Protein AF-A0A938VQT2-F1 (afdb_monomer_lite)

pLDDT: mean 83.2, std 17.81, range [32.03, 98.44]

Radius of gyration: 18.55 Å; chains: 1; bounding box: 41×44×43 Å

Sequence (110 aa):
MAYVPDIIPAEERARYAKGNMGKRVGFGARPAVLVVDMTRAFTEDRFPLGNTAAGAPCVAAIRALLDAARPLRVPVLYARYDAFAADAEWGRWLDKGTGAEPDSLYQGPT

Secondary structure (DSSP, 8-state):
-----SS--HHHHHHHHHTT-S------SS--EEEES-SHHHH-TTSTT--HHHHHHHHHHHHHHHHHHTTTT--EEEE-----SSHHHHGGGTTT---S-GGG------

Structure (mmCIF, N/CA/C/O backbone):
data_AF-A0A938VQT2-F1
#
_entry.id   AF-A0A938VQT2-F1
#
loop_
_atom_site.group_PDB
_atom_site.id
_atom_site.type_symbol
_atom_site.label_atom_id
_atom_site.label_alt_id
_atom_site.label_comp_id
_atom_site.label_asym_id
_atom_site.label_entity_id
_atom_site.label_seq_id
_atom_site.pdbx_PDB_ins_code
_atom_site.Cartn_x
_atom_site.Cartn_y
_atom_site.Cartn_z
_atom_site.occupancy
_atom_site.B_iso_or_equiv
_atom_site.auth_seq_id
_atom_site.auth_comp_id
_atom_site.auth_asym_id
_atom_site.auth_atom_id
_atom_site.pdbx_PDB_model_num
ATOM 1 N N . MET A 1 1 ? 7.610 2.745 -20.527 1.00 42.34 1 MET A N 1
ATOM 2 C CA . MET A 1 1 ? 8.679 2.361 -19.583 1.00 42.34 1 MET A CA 1
ATOM 3 C C . MET A 1 1 ? 8.561 3.270 -18.370 1.00 42.34 1 MET A C 1
ATOM 5 O O . MET A 1 1 ? 8.625 4.480 -18.545 1.00 42.34 1 MET A O 1
ATOM 9 N N . ALA A 1 2 ? 8.257 2.725 -17.190 1.00 54.41 2 ALA A N 1
ATOM 10 C CA . ALA A 1 2 ? 8.209 3.518 -15.962 1.00 54.41 2 ALA A CA 1
ATOM 11 C C . ALA A 1 2 ? 9.646 3.880 -15.558 1.00 54.41 2 ALA A C 1
ATOM 13 O O . ALA A 1 2 ? 10.500 3.001 -15.482 1.00 54.41 2 ALA A O 1
ATOM 14 N N . TYR A 1 3 ? 9.926 5.167 -15.363 1.00 63.31 3 TYR A N 1
ATOM 15 C CA . TYR A 1 3 ? 11.217 5.638 -14.867 1.00 63.31 3 TYR A CA 1
ATOM 16 C C . TYR A 1 3 ? 11.235 5.481 -13.344 1.00 63.31 3 TYR A C 1
ATOM 18 O O . TYR A 1 3 ? 10.551 6.219 -12.638 1.00 63.31 3 TYR A O 1
ATOM 26 N N . VAL A 1 4 ? 11.981 4.491 -12.855 1.00 68.94 4 VAL A N 1
ATOM 27 C CA . VAL A 1 4 ? 12.252 4.286 -11.427 1.00 68.94 4 VAL A CA 1
ATOM 28 C C . VAL A 1 4 ? 13.768 4.157 -11.284 1.00 68.94 4 VAL A C 1
ATOM 30 O O . VAL A 1 4 ? 14.300 3.068 -11.484 1.00 68.94 4 VAL A O 1
ATOM 33 N N . PRO A 1 5 ? 14.494 5.265 -11.062 1.00 78.56 5 PRO A N 1
ATOM 34 C CA . PRO A 1 5 ? 15.944 5.217 -10.981 1.00 78.56 5 PRO A CA 1
ATOM 35 C C . PRO A 1 5 ? 16.392 4.679 -9.616 1.00 78.56 5 PRO A C 1
ATOM 37 O O . PRO A 1 5 ? 15.864 5.085 -8.582 1.00 78.56 5 PRO A O 1
ATOM 40 N N . ASP A 1 6 ? 17.433 3.844 -9.601 1.00 86.25 6 ASP A N 1
ATOM 41 C CA . ASP A 1 6 ? 18.090 3.408 -8.356 1.00 86.25 6 ASP A CA 1
ATOM 42 C C . ASP A 1 6 ? 18.796 4.572 -7.638 1.00 86.25 6 ASP A C 1
ATOM 44 O O . ASP A 1 6 ? 18.996 4.564 -6.424 1.00 86.25 6 ASP A O 1
ATOM 48 N N . ILE A 1 7 ? 19.173 5.606 -8.397 1.00 87.00 7 ILE A N 1
ATOM 49 C CA . ILE A 1 7 ? 19.828 6.815 -7.904 1.00 87.00 7 ILE A CA 1
ATOM 50 C C . ILE A 1 7 ? 19.031 8.017 -8.385 1.00 87.00 7 ILE A C 1
ATOM 52 O O . ILE A 1 7 ? 19.002 8.314 -9.574 1.00 87.00 7 ILE A O 1
ATOM 56 N N . ILE A 1 8 ? 18.452 8.769 -7.451 1.00 86.44 8 ILE A N 1
ATOM 57 C CA . ILE A 1 8 ? 17.865 10.076 -7.761 1.00 86.44 8 ILE A CA 1
ATOM 58 C C . ILE A 1 8 ? 19.025 11.051 -8.050 1.00 86.44 8 ILE A C 1
ATOM 60 O O . ILE A 1 8 ? 19.874 11.239 -7.169 1.00 86.44 8 ILE A O 1
ATOM 64 N N . PRO A 1 9 ? 19.122 11.684 -9.231 1.00 91.19 9 PRO A N 1
ATOM 65 C CA . PRO A 1 9 ? 20.185 12.645 -9.525 1.00 91.19 9 PRO A CA 1
ATOM 66 C C . PRO A 1 9 ? 20.132 13.890 -8.624 1.00 91.19 9 PRO A C 1
ATOM 68 O O . PRO A 1 9 ? 19.076 14.287 -8.123 1.00 91.19 9 PRO A O 1
ATOM 71 N N . ALA A 1 10 ? 21.278 14.549 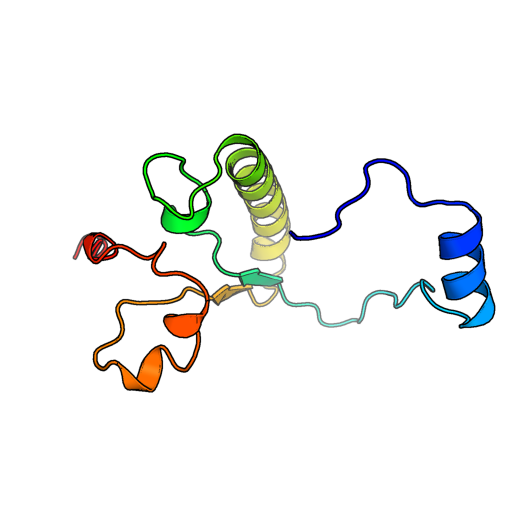-8.417 1.00 92.38 10 ALA A N 1
ATOM 72 C CA . ALA A 1 10 ? 21.345 15.764 -7.594 1.00 92.38 10 ALA A CA 1
ATOM 73 C C . ALA A 1 10 ? 20.470 16.902 -8.150 1.00 92.38 10 ALA A C 1
ATOM 75 O O . ALA A 1 10 ? 19.851 17.639 -7.385 1.00 92.38 10 ALA A O 1
ATOM 76 N N . GLU A 1 11 ? 20.369 17.001 -9.474 1.00 92.88 11 GLU A N 1
ATOM 77 C CA . GLU A 1 11 ? 19.506 17.962 -10.164 1.00 92.88 11 GLU A CA 1
ATOM 78 C C . GLU A 1 11 ? 18.011 17.724 -9.897 1.00 92.88 11 GLU A C 1
ATOM 80 O O . GLU A 1 11 ? 17.268 18.683 -9.689 1.00 92.88 11 GLU A O 1
ATOM 85 N N . GLU A 1 12 ? 17.559 16.466 -9.824 1.00 90.56 12 GLU A N 1
ATOM 86 C CA . GLU A 1 12 ? 16.169 16.151 -9.483 1.00 90.56 12 GLU A CA 1
ATOM 87 C C . GLU A 1 12 ? 15.874 16.519 -8.030 1.00 90.56 12 GLU A C 1
ATOM 89 O O . GLU A 1 12 ? 14.882 17.197 -7.754 1.00 90.56 12 GLU A O 1
ATOM 94 N N . ARG A 1 13 ? 16.780 16.178 -7.102 1.00 89.06 13 ARG A N 1
ATOM 95 C CA . ARG A 1 13 ? 16.684 16.631 -5.703 1.00 89.06 13 ARG A CA 1
ATOM 96 C C . ARG A 1 13 ? 16.598 18.154 -5.604 1.00 89.06 13 ARG A C 1
ATOM 98 O O . ARG A 1 13 ? 15.771 18.668 -4.852 1.00 89.06 13 ARG A O 1
ATOM 105 N N . ALA A 1 14 ? 17.405 18.879 -6.381 1.00 93.62 14 ALA A N 1
ATOM 106 C CA . ALA A 1 14 ? 17.383 20.338 -6.408 1.00 93.62 14 ALA A CA 1
ATOM 107 C C . ALA A 1 14 ? 16.043 20.898 -6.923 1.00 93.62 14 ALA A C 1
ATOM 109 O O . ALA A 1 14 ? 15.575 21.913 -6.407 1.00 93.62 14 ALA A O 1
ATOM 110 N N . ARG A 1 15 ? 15.380 20.230 -7.881 1.00 93.31 15 ARG A N 1
ATOM 111 C CA . ARG A 1 15 ? 14.031 20.612 -8.347 1.00 93.31 15 ARG A CA 1
ATOM 112 C C . ARG A 1 15 ? 12.988 20.492 -7.235 1.00 93.31 15 ARG A C 1
ATOM 114 O O . ARG A 1 15 ? 12.241 21.444 -7.015 1.00 93.31 15 ARG A O 1
ATOM 121 N N . TYR A 1 16 ? 12.974 19.380 -6.496 1.00 92.81 16 TYR A N 1
ATOM 122 C CA . TYR A 1 16 ? 12.074 19.216 -5.345 1.00 92.81 16 TYR A CA 1
ATOM 123 C C . TYR A 1 16 ? 12.354 20.248 -4.247 1.00 92.81 16 TYR A C 1
ATOM 125 O O . TYR A 1 16 ? 11.419 20.847 -3.711 1.00 92.81 16 TYR A O 1
ATOM 133 N N . ALA A 1 17 ? 13.634 20.509 -3.956 1.00 93.06 17 ALA A N 1
ATOM 134 C CA . ALA A 1 17 ? 14.042 21.512 -2.976 1.00 93.06 17 ALA A CA 1
ATOM 135 C C . ALA A 1 17 ? 13.607 22.929 -3.385 1.00 93.06 17 ALA A C 1
ATOM 137 O O . ALA A 1 17 ? 13.045 23.655 -2.566 1.00 93.06 17 ALA A O 1
ATOM 138 N N . LYS A 1 18 ? 13.777 23.302 -4.663 1.00 95.88 18 LYS A N 1
ATOM 139 C CA . LYS A 1 18 ? 13.294 24.578 -5.221 1.00 95.88 18 LYS A CA 1
ATOM 140 C C . LYS A 1 18 ? 11.779 24.730 -5.064 1.00 95.88 18 LYS A C 1
ATOM 142 O O . LYS A 1 18 ? 11.305 25.823 -4.773 1.00 95.88 18 LYS A O 1
ATOM 147 N N . GLY A 1 19 ? 11.030 23.640 -5.237 1.00 94.19 19 GLY A N 1
ATOM 148 C CA . GLY A 1 19 ? 9.583 23.591 -5.019 1.00 94.19 19 GLY A CA 1
ATOM 149 C C . GLY A 1 19 ? 9.163 23.499 -3.549 1.00 94.19 19 GLY A C 1
ATOM 150 O O . GLY A 1 19 ? 7.969 23.425 -3.275 1.00 94.19 19 GLY A O 1
ATOM 151 N N . ASN A 1 20 ? 10.109 23.484 -2.602 1.00 92.88 20 ASN A N 1
ATOM 152 C CA . ASN A 1 20 ? 9.840 23.324 -1.171 1.00 92.88 20 ASN A CA 1
ATOM 153 C C . ASN A 1 20 ? 9.070 22.024 -0.835 1.00 92.88 20 ASN A C 1
ATOM 155 O O . ASN A 1 20 ? 8.305 21.979 0.133 1.00 92.88 20 ASN A O 1
ATOM 159 N N . MET A 1 21 ? 9.250 20.982 -1.654 1.00 93.31 21 MET A N 1
ATOM 160 C CA . MET A 1 21 ? 8.551 19.695 -1.570 1.00 93.31 21 MET A CA 1
ATOM 161 C C . MET A 1 21 ? 9.281 18.718 -0.631 1.00 93.31 21 MET A C 1
ATOM 163 O O . MET A 1 21 ? 10.447 18.910 -0.299 1.00 93.31 21 MET A O 1
ATOM 167 N N . GLY A 1 22 ? 8.598 17.652 -0.198 1.00 89.62 22 GLY A N 1
ATOM 168 C CA . GLY A 1 22 ? 9.198 16.599 0.641 1.00 89.62 22 GLY A CA 1
ATOM 169 C C . GLY A 1 22 ? 9.301 16.931 2.136 1.00 89.62 22 GLY A C 1
ATOM 170 O O . GLY A 1 22 ? 9.996 16.244 2.883 1.00 89.62 22 GLY A O 1
ATOM 171 N N . LYS A 1 23 ? 8.614 17.979 2.600 1.00 92.44 23 LYS A N 1
ATOM 172 C CA . LYS A 1 23 ? 8.527 18.306 4.029 1.00 92.44 23 LYS A CA 1
ATOM 173 C C . LYS A 1 23 ? 7.733 17.260 4.810 1.00 92.44 23 LYS A C 1
ATOM 175 O O . LYS A 1 23 ? 6.894 16.544 4.268 1.00 92.44 23 LYS A O 1
ATOM 180 N N . ARG A 1 24 ? 7.967 17.210 6.123 1.00 94.38 24 ARG A N 1
ATOM 181 C CA . ARG A 1 24 ? 7.202 16.363 7.044 1.00 94.38 24 ARG A CA 1
ATOM 182 C C . ARG A 1 24 ? 5.755 16.852 7.125 1.00 94.38 24 ARG A C 1
ATOM 184 O O . ARG A 1 24 ? 5.522 17.992 7.506 1.00 94.38 24 ARG A O 1
ATOM 191 N N . VAL A 1 25 ? 4.810 15.961 6.825 1.00 95.00 25 VAL A N 1
ATOM 192 C CA . VAL A 1 25 ? 3.371 16.209 7.020 1.00 95.00 25 VAL A CA 1
ATOM 193 C C . VAL A 1 25 ? 2.941 16.031 8.484 1.00 95.00 25 VAL A C 1
ATOM 195 O O . VAL A 1 25 ? 2.073 16.750 8.964 1.00 95.00 25 VAL A O 1
ATOM 198 N N . GLY A 1 26 ? 3.600 15.127 9.220 1.00 95.06 26 GLY A N 1
ATOM 199 C CA . GLY A 1 26 ? 3.256 14.796 10.609 1.00 95.06 26 GLY A CA 1
ATOM 200 C C . GLY A 1 26 ? 2.121 13.772 10.727 1.00 95.06 26 GLY A C 1
ATOM 201 O O . GLY A 1 26 ? 1.571 13.319 9.728 1.00 95.06 26 GLY A O 1
ATOM 202 N N . PHE A 1 27 ? 1.794 13.381 11.960 1.00 95.00 27 PHE A N 1
ATOM 203 C CA . PHE A 1 27 ? 0.664 12.496 12.258 1.00 95.00 27 PHE A CA 1
ATOM 204 C C . PHE A 1 27 ? -0.460 13.286 12.933 1.00 95.00 27 PHE A C 1
ATOM 206 O O . PHE A 1 27 ? -0.198 14.144 13.775 1.00 95.00 27 PHE A O 1
ATOM 213 N N . GLY A 1 28 ? -1.707 12.987 12.567 1.00 94.75 28 GLY A N 1
ATOM 214 C CA . GLY A 1 28 ? -2.891 13.516 13.247 1.00 94.75 28 GLY A CA 1
ATOM 215 C C . GLY A 1 28 ? -3.241 12.729 14.516 1.00 94.75 28 GLY A C 1
ATOM 216 O O . GLY A 1 28 ? -2.687 11.666 14.780 1.00 94.75 28 GLY A O 1
ATOM 217 N N . ALA A 1 29 ? -4.217 13.225 15.281 1.00 95.31 29 ALA A N 1
ATOM 218 C CA . ALA A 1 29 ? -4.650 12.601 16.538 1.00 95.31 29 ALA A CA 1
ATOM 219 C C . ALA A 1 29 ? -5.576 11.378 16.364 1.00 95.31 29 ALA A C 1
ATOM 221 O O . ALA A 1 29 ? -5.809 10.642 17.319 1.00 95.31 29 ALA A O 1
ATOM 222 N N . ARG A 1 30 ? -6.148 11.172 15.169 1.00 95.56 30 ARG A N 1
ATOM 223 C CA . ARG A 1 30 ? -7.135 10.114 14.883 1.00 95.56 30 ARG A CA 1
ATOM 224 C C . ARG A 1 30 ? -6.726 9.351 13.617 1.00 95.56 30 ARG A C 1
ATOM 226 O O . ARG A 1 30 ? -7.194 9.700 12.535 1.00 95.56 30 ARG A O 1
ATOM 233 N N . PRO A 1 31 ? -5.802 8.383 13.724 1.00 95.81 31 PRO A N 1
ATOM 234 C CA . PRO A 1 31 ? -5.313 7.646 12.566 1.00 95.81 31 PRO A CA 1
ATOM 235 C C . PRO A 1 31 ? -6.333 6.612 12.073 1.00 95.81 31 PRO A C 1
ATOM 237 O O . PRO A 1 31 ? -7.260 6.241 12.791 1.00 95.81 31 PRO A O 1
ATOM 240 N N . ALA A 1 32 ? -6.108 6.119 10.858 1.00 96.88 32 ALA A N 1
ATOM 241 C CA . ALA A 1 32 ? -6.725 4.926 10.289 1.00 96.88 32 ALA A CA 1
ATOM 242 C C . ALA A 1 32 ? -5.676 4.187 9.442 1.00 96.88 32 ALA A C 1
ATOM 244 O O . ALA A 1 32 ? -4.732 4.808 8.949 1.00 96.88 32 ALA A O 1
ATOM 245 N N . VAL A 1 33 ? -5.841 2.876 9.270 1.00 97.81 33 VAL A N 1
ATOM 246 C CA . VAL A 1 33 ? -5.019 2.052 8.375 1.00 97.81 33 VAL A CA 1
ATOM 247 C C . VAL A 1 33 ? -5.868 1.653 7.173 1.00 97.81 33 VAL A C 1
ATOM 249 O O . VAL A 1 33 ? -6.911 1.027 7.336 1.00 97.81 33 VAL A O 1
ATOM 252 N N . LEU A 1 34 ? -5.413 1.997 5.970 1.00 97.88 34 LEU A N 1
ATOM 253 C CA . LEU A 1 34 ? -5.998 1.540 4.712 1.00 97.88 34 LEU A CA 1
ATOM 254 C C . LEU A 1 34 ? -5.003 0.603 4.025 1.00 97.88 34 LEU A C 1
ATOM 256 O O . LEU A 1 34 ? -3.911 1.025 3.648 1.00 97.88 34 LEU A O 1
ATOM 260 N N . VAL A 1 35 ? -5.378 -0.664 3.878 1.00 97.75 35 VAL A N 1
ATOM 261 C CA . VAL A 1 35 ? -4.598 -1.678 3.164 1.00 97.75 35 VAL A CA 1
ATOM 262 C C . VAL A 1 35 ? -5.142 -1.778 1.742 1.00 97.75 35 VAL A C 1
ATOM 264 O O . VAL A 1 35 ? -6.290 -2.172 1.559 1.00 97.75 35 VAL A O 1
ATOM 267 N N . VAL A 1 36 ? -4.340 -1.409 0.743 1.00 95.81 36 VAL A N 1
ATOM 268 C CA . VAL A 1 36 ? -4.777 -1.315 -0.661 1.00 95.81 36 VAL A CA 1
ATOM 269 C C . VAL A 1 36 ? -4.187 -2.455 -1.477 1.00 95.81 36 VAL A C 1
ATOM 271 O O . VAL A 1 36 ? -2.970 -2.597 -1.514 1.00 95.81 36 VAL A O 1
ATOM 274 N N . ASP A 1 37 ? -5.045 -3.253 -2.113 1.00 92.38 37 ASP A N 1
ATOM 275 C CA . ASP A 1 37 ? -4.697 -4.260 -3.125 1.00 92.38 37 ASP A CA 1
ATOM 276 C C . ASP A 1 37 ? -3.651 -5.301 -2.695 1.00 92.38 37 ASP A C 1
ATOM 278 O O . ASP A 1 37 ? -3.039 -5.979 -3.513 1.00 92.38 37 ASP A O 1
ATOM 282 N N . MET A 1 38 ? -3.510 -5.537 -1.389 1.00 95.56 38 MET A N 1
ATOM 283 C CA . MET A 1 38 ? -2.629 -6.573 -0.831 1.00 95.56 38 MET A CA 1
ATOM 284 C C . MET A 1 38 ? -3.277 -7.963 -0.884 1.00 95.56 38 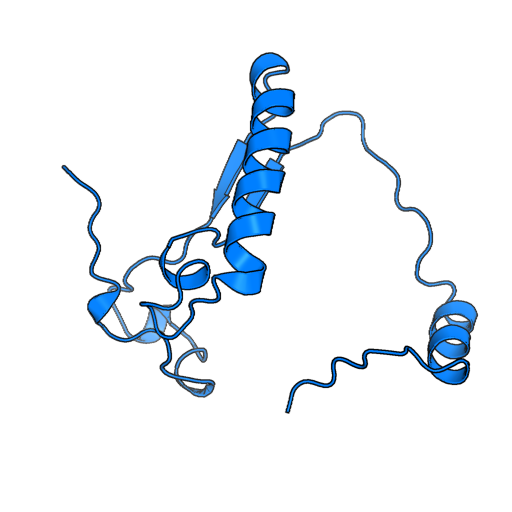MET A C 1
ATOM 286 O O . MET A 1 38 ? -3.308 -8.704 0.101 1.00 95.56 38 MET A O 1
ATOM 290 N N . THR A 1 39 ? -3.843 -8.297 -2.041 1.00 92.75 39 THR A N 1
ATOM 291 C CA . THR A 1 39 ? -4.401 -9.612 -2.354 1.00 92.75 39 THR A CA 1
ATOM 292 C C . THR A 1 39 ? -3.336 -10.495 -2.997 1.00 92.75 39 THR A C 1
ATOM 294 O O . THR A 1 39 ? -2.307 -10.014 -3.470 1.00 92.75 39 THR A O 1
ATOM 297 N N . ARG A 1 40 ? -3.597 -11.803 -3.060 1.00 91.81 40 ARG A N 1
ATOM 298 C CA . ARG A 1 40 ? -2.694 -12.758 -3.717 1.00 91.81 40 ARG A CA 1
ATOM 299 C C . ARG A 1 40 ? -2.404 -12.395 -5.174 1.00 91.81 40 ARG A C 1
ATOM 301 O O . ARG A 1 40 ? -1.279 -12.580 -5.620 1.00 91.81 40 ARG A O 1
ATOM 308 N N . ALA A 1 41 ? -3.386 -11.812 -5.866 1.00 87.56 41 ALA A N 1
ATOM 309 C CA . ALA A 1 41 ? -3.263 -11.391 -7.259 1.00 87.56 41 ALA A CA 1
ATOM 310 C C . ALA A 1 41 ? -2.118 -10.393 -7.501 1.00 87.56 41 ALA A C 1
ATOM 312 O O . ALA A 1 41 ? -1.598 -10.346 -8.609 1.00 87.56 41 ALA A O 1
ATOM 313 N N . PHE A 1 42 ? -1.706 -9.634 -6.478 1.00 90.25 42 PHE A N 1
ATOM 314 C CA . PHE A 1 42 ? -0.592 -8.682 -6.560 1.00 90.25 42 PHE A CA 1
ATOM 315 C C . PHE A 1 42 ? 0.656 -9.116 -5.790 1.00 90.25 42 PHE A C 1
ATOM 317 O O . PHE A 1 42 ? 1.735 -8.569 -6.007 1.00 90.25 42 PHE A O 1
ATOM 324 N N . THR A 1 43 ? 0.550 -10.094 -4.889 1.00 94.00 43 THR A N 1
ATOM 325 C CA . THR A 1 43 ? 1.664 -10.484 -4.009 1.00 94.00 43 THR A CA 1
ATOM 326 C C . THR A 1 43 ? 2.286 -11.833 -4.352 1.00 94.00 43 THR A C 1
ATOM 328 O O . THR A 1 43 ? 3.348 -12.156 -3.825 1.00 94.00 43 THR A O 1
ATOM 331 N N . GLU A 1 44 ? 1.672 -12.630 -5.226 1.00 92.88 44 GLU A N 1
ATOM 332 C CA . GLU A 1 44 ? 2.139 -13.977 -5.561 1.00 92.88 44 GLU A CA 1
ATOM 333 C C . GLU A 1 44 ? 2.432 -14.107 -7.062 1.00 92.88 44 GLU A C 1
ATOM 335 O O . GLU A 1 44 ? 1.528 -13.927 -7.872 1.00 92.88 44 GLU A O 1
ATOM 340 N N . ASP A 1 45 ? 3.657 -14.497 -7.436 1.00 93.75 45 ASP A N 1
ATOM 341 C CA . ASP A 1 45 ? 4.125 -14.576 -8.840 1.00 93.75 45 ASP A CA 1
ATOM 342 C C . ASP A 1 45 ? 3.319 -15.545 -9.725 1.00 93.75 45 ASP A C 1
ATOM 344 O O . ASP A 1 45 ? 3.436 -15.531 -10.948 1.00 93.75 45 ASP A O 1
ATOM 348 N N . ARG A 1 46 ? 2.486 -16.402 -9.121 1.00 89.56 46 ARG A N 1
ATOM 349 C CA . ARG A 1 46 ? 1.564 -17.272 -9.864 1.00 89.56 46 ARG A CA 1
ATOM 350 C C . ARG A 1 46 ? 0.440 -16.505 -10.566 1.00 89.56 46 ARG A C 1
ATOM 352 O O . ARG A 1 46 ? -0.231 -17.090 -11.407 1.00 89.56 46 ARG A O 1
ATOM 359 N N . PHE A 1 47 ? 0.205 -15.245 -10.198 1.00 86.12 47 PHE A N 1
ATOM 360 C CA . PHE A 1 47 ? -0.749 -14.365 -10.868 1.00 86.12 47 PHE A CA 1
ATOM 361 C C . PHE A 1 47 ? -0.003 -13.388 -11.782 1.00 86.12 47 PHE A C 1
ATOM 363 O O . PHE A 1 47 ? 1.074 -12.927 -11.407 1.00 86.12 47 PHE A O 1
ATOM 370 N N . PRO A 1 48 ? -0.570 -12.982 -12.933 1.00 84.81 48 PRO A N 1
ATOM 371 C CA . PRO A 1 48 ? 0.168 -12.148 -13.884 1.00 84.81 48 PRO A CA 1
ATOM 372 C C . PRO A 1 48 ? 0.485 -10.730 -13.374 1.00 84.81 48 PRO A C 1
ATOM 374 O O . PRO A 1 48 ? 1.408 -10.093 -13.874 1.00 84.81 48 PRO A O 1
ATOM 377 N N . LEU A 1 49 ? -0.262 -10.231 -12.379 1.00 84.81 49 LEU A N 1
ATOM 378 C CA . LEU A 1 49 ? 0.003 -8.953 -11.695 1.00 84.81 49 LEU A CA 1
ATOM 379 C C . LEU A 1 49 ? 0.848 -9.114 -10.421 1.00 84.81 49 LEU A C 1
ATOM 381 O O . LEU A 1 49 ? 1.133 -8.126 -9.740 1.00 84.81 49 LEU A O 1
ATOM 385 N N . GLY A 1 50 ? 1.211 -10.347 -10.078 1.00 89.50 50 GLY A N 1
ATOM 386 C CA . GLY A 1 50 ? 1.879 -10.689 -8.839 1.00 89.50 50 GLY A CA 1
ATOM 387 C C . GLY A 1 50 ? 3.359 -10.332 -8.829 1.00 89.50 50 GLY A C 1
ATOM 388 O O . GLY A 1 50 ? 4.041 -10.395 -9.849 1.00 89.50 50 GLY A O 1
ATOM 389 N N . ASN A 1 51 ? 3.861 -9.976 -7.647 1.00 94.25 51 ASN A N 1
ATOM 390 C CA . ASN A 1 51 ? 5.291 -9.875 -7.381 1.00 94.25 51 ASN A CA 1
ATOM 391 C C . ASN A 1 51 ? 5.591 -10.368 -5.963 1.00 94.25 51 ASN A C 1
ATOM 393 O O . ASN A 1 51 ? 5.356 -9.650 -4.993 1.00 94.25 51 ASN A O 1
ATOM 397 N N . THR A 1 52 ? 6.131 -11.575 -5.816 1.00 96.44 52 THR A N 1
ATOM 398 C CA . THR A 1 52 ? 6.472 -12.163 -4.513 1.00 96.44 52 THR A CA 1
ATOM 399 C C . THR A 1 52 ? 7.681 -11.506 -3.871 1.00 96.44 52 THR A C 1
ATOM 401 O O . THR A 1 52 ? 7.673 -11.300 -2.655 1.00 96.44 52 THR A O 1
ATOM 404 N N . ALA A 1 53 ? 8.682 -11.109 -4.660 1.00 96.50 53 ALA A N 1
ATOM 405 C CA . ALA A 1 53 ? 9.883 -10.458 -4.141 1.00 96.50 53 ALA A CA 1
ATOM 406 C C . ALA A 1 53 ? 9.561 -9.145 -3.403 1.00 96.50 53 ALA A C 1
ATOM 408 O O . ALA A 1 53 ? 10.132 -8.877 -2.347 1.00 96.50 53 ALA A O 1
ATOM 409 N N . ALA A 1 54 ? 8.613 -8.355 -3.917 1.00 93.94 54 ALA A N 1
ATOM 410 C CA . ALA A 1 54 ? 8.121 -7.142 -3.261 1.00 93.94 54 ALA A CA 1
ATOM 411 C C . ALA A 1 54 ? 6.922 -7.407 -2.328 1.00 93.94 54 ALA A C 1
ATOM 413 O O . ALA A 1 54 ? 6.816 -6.824 -1.250 1.00 93.94 54 ALA A O 1
ATOM 414 N N . GLY A 1 55 ? 6.017 -8.302 -2.717 1.00 95.62 55 GLY A N 1
ATOM 415 C CA . GLY A 1 55 ? 4.753 -8.555 -2.031 1.00 95.62 55 GLY A CA 1
ATOM 416 C C . GLY A 1 55 ? 4.920 -9.230 -0.675 1.00 95.62 55 GLY A C 1
ATOM 417 O O . GLY A 1 55 ? 4.315 -8.786 0.301 1.00 95.62 55 GLY A O 1
ATOM 418 N N . ALA A 1 56 ? 5.764 -10.261 -0.573 1.00 96.25 56 ALA A N 1
ATOM 419 C CA . ALA A 1 56 ? 5.981 -10.989 0.678 1.00 96.25 56 ALA A CA 1
ATOM 420 C C . ALA A 1 56 ? 6.482 -10.092 1.834 1.00 96.25 56 ALA A C 1
ATOM 422 O O . ALA A 1 56 ? 5.865 -10.124 2.908 1.00 96.25 56 ALA A O 1
ATOM 423 N N . PRO A 1 57 ? 7.523 -9.244 1.664 1.00 97.62 57 PRO A N 1
ATOM 424 C CA . PRO A 1 57 ? 7.934 -8.330 2.730 1.00 97.62 57 PRO A CA 1
ATOM 425 C C . PRO A 1 57 ? 6.862 -7.279 3.052 1.00 97.62 57 PRO A C 1
ATOM 427 O O . PRO A 1 57 ? 6.671 -6.955 4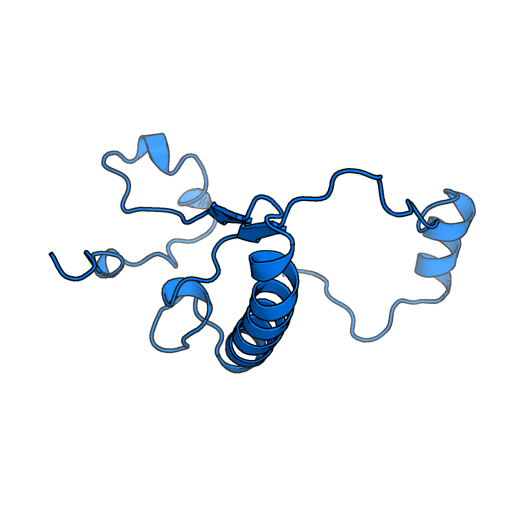.226 1.00 97.62 57 PRO A O 1
ATOM 430 N N . CYS A 1 58 ? 6.102 -6.792 2.063 1.00 97.19 58 CYS A N 1
ATOM 431 C CA . CYS A 1 58 ? 4.979 -5.884 2.310 1.00 97.19 58 CYS A CA 1
ATOM 432 C C . CYS A 1 58 ? 3.875 -6.537 3.157 1.00 97.19 58 CYS A C 1
ATOM 434 O O . CYS A 1 58 ? 3.404 -5.925 4.115 1.00 97.19 58 CYS A O 1
ATOM 436 N N . VAL A 1 59 ? 3.494 -7.787 2.866 1.00 97.56 59 VAL A N 1
ATOM 437 C CA . VAL A 1 59 ? 2.506 -8.543 3.659 1.00 97.56 59 VAL A CA 1
ATOM 438 C C . VAL A 1 59 ? 2.971 -8.694 5.110 1.00 97.56 59 VAL A C 1
ATOM 440 O O . VAL A 1 59 ? 2.188 -8.458 6.034 1.00 97.56 59 VAL A O 1
ATOM 443 N N . ALA A 1 60 ? 4.246 -9.029 5.331 1.00 98.12 60 ALA A N 1
ATOM 444 C CA . ALA A 1 60 ? 4.814 -9.147 6.673 1.00 98.12 60 ALA A CA 1
ATOM 445 C C . ALA A 1 60 ? 4.819 -7.803 7.430 1.00 98.12 60 ALA A C 1
ATOM 447 O O . ALA A 1 60 ? 4.428 -7.746 8.598 1.00 98.12 60 ALA A O 1
ATOM 448 N N . ALA A 1 61 ? 5.197 -6.708 6.766 1.00 98.38 61 ALA A N 1
ATOM 449 C CA . ALA A 1 61 ? 5.192 -5.372 7.362 1.00 98.38 61 ALA A CA 1
ATOM 450 C C . ALA A 1 61 ? 3.773 -4.900 7.720 1.00 98.38 61 ALA A C 1
ATOM 452 O O . ALA A 1 61 ? 3.545 -4.354 8.801 1.00 98.38 61 ALA A O 1
ATOM 453 N N . ILE A 1 62 ? 2.797 -5.161 6.847 1.00 98.25 62 ILE A N 1
ATOM 454 C CA . ILE A 1 62 ? 1.388 -4.860 7.115 1.00 98.25 62 ILE A CA 1
ATOM 455 C C . ILE A 1 62 ?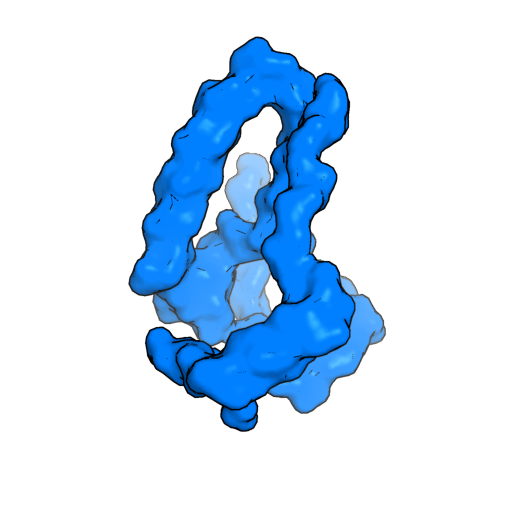 0.884 -5.684 8.291 1.00 98.25 62 ILE A C 1
ATOM 457 O O . ILE A 1 62 ? 0.197 -5.141 9.151 1.00 98.25 62 ILE A O 1
ATOM 461 N N . ARG A 1 63 ? 1.249 -6.967 8.384 1.00 98.19 63 ARG A N 1
ATOM 462 C CA . ARG A 1 63 ? 0.902 -7.798 9.541 1.00 98.19 63 ARG A CA 1
ATOM 463 C C . ARG A 1 63 ? 1.396 -7.165 10.844 1.00 98.19 63 ARG A C 1
ATOM 465 O O . ARG A 1 63 ? 0.593 -7.004 11.757 1.00 98.19 63 ARG A O 1
ATOM 472 N N . ALA A 1 64 ? 2.655 -6.733 10.895 1.00 98.44 64 ALA A N 1
ATOM 473 C CA . ALA A 1 64 ? 3.210 -6.055 12.067 1.00 98.44 64 ALA A CA 1
ATOM 474 C C . ALA A 1 64 ? 2.463 -4.748 12.404 1.00 98.44 64 ALA A C 1
ATOM 476 O O . ALA A 1 64 ? 2.141 -4.497 13.565 1.00 98.44 64 ALA A O 1
ATOM 477 N N . LEU A 1 65 ? 2.124 -3.939 11.392 1.00 97.44 65 LEU A N 1
ATOM 478 C CA . LEU A 1 65 ? 1.330 -2.721 11.575 1.00 97.44 65 LEU A CA 1
ATOM 479 C C . LEU A 1 65 ? -0.070 -3.025 12.130 1.00 97.44 65 LEU A C 1
ATOM 481 O O . LEU A 1 65 ? -0.539 -2.346 13.042 1.00 97.44 65 LEU A O 1
ATOM 485 N N . LEU A 1 66 ? -0.741 -4.044 11.595 1.00 98.12 66 LEU A N 1
ATOM 486 C CA . LEU A 1 66 ? -2.080 -4.446 12.019 1.00 98.12 66 LEU A CA 1
ATOM 487 C C . LEU A 1 66 ? -2.086 -5.030 13.432 1.00 98.12 66 LEU A C 1
ATOM 489 O O . LEU A 1 66 ? -3.010 -4.746 14.195 1.00 98.12 66 LEU A O 1
ATOM 493 N N . ASP A 1 67 ? -1.063 -5.803 13.791 1.00 98.06 67 ASP A N 1
ATOM 494 C CA . ASP A 1 67 ? -0.906 -6.355 15.136 1.00 98.06 67 ASP A CA 1
ATOM 495 C C . ASP A 1 67 ? -0.744 -5.229 16.178 1.00 98.06 67 ASP A C 1
ATOM 497 O O . ASP A 1 67 ? -1.299 -5.325 17.272 1.00 98.06 67 ASP A O 1
ATOM 501 N N . ALA A 1 68 ? -0.100 -4.111 15.816 1.00 96.56 68 ALA A N 1
ATOM 502 C CA . ALA A 1 68 ? -0.030 -2.911 16.656 1.00 96.56 68 ALA A CA 1
ATOM 503 C C . ALA A 1 68 ? -1.325 -2.068 16.644 1.00 96.56 68 ALA A C 1
ATOM 505 O O . ALA A 1 68 ? -1.711 -1.504 17.668 1.00 96.56 68 ALA A O 1
ATOM 506 N N . ALA A 1 69 ? -2.012 -1.967 15.503 1.00 96.06 69 ALA A N 1
ATOM 507 C CA . ALA A 1 69 ? -3.186 -1.104 15.342 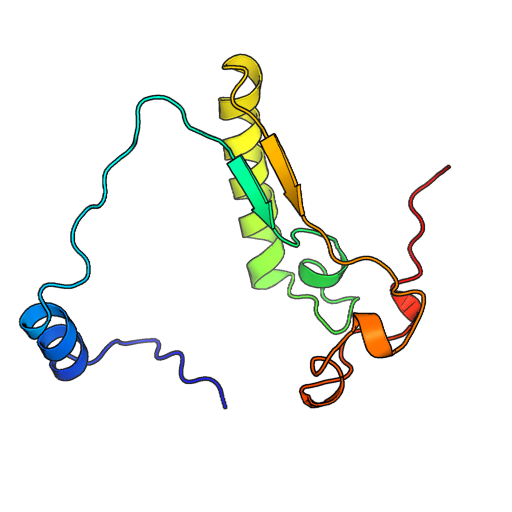1.00 96.06 69 ALA A CA 1
ATOM 508 C C . ALA A 1 69 ? -4.468 -1.684 15.969 1.00 96.06 69 ALA A C 1
ATOM 510 O O . ALA A 1 69 ? -5.281 -0.939 16.525 1.00 96.06 69 ALA A O 1
ATOM 511 N N . ARG A 1 70 ? -4.663 -3.008 15.895 1.00 95.81 70 ARG A N 1
ATOM 512 C CA . ARG A 1 70 ? -5.899 -3.681 16.338 1.00 95.81 70 ARG A CA 1
ATOM 513 C C . ARG A 1 70 ? -6.202 -3.498 17.834 1.00 95.81 70 ARG A C 1
ATOM 515 O O . ARG A 1 70 ? -7.340 -3.137 18.139 1.00 95.81 70 ARG A O 1
ATOM 522 N N . PRO A 1 71 ? -5.244 -3.661 18.772 1.00 97.75 71 PRO A N 1
ATOM 523 C CA . PRO A 1 71 ? -5.498 -3.424 20.197 1.00 97.75 71 PRO A CA 1
ATOM 524 C C . PRO A 1 71 ? -5.910 -1.979 20.506 1.00 97.75 71 PRO A C 1
ATOM 526 O O . PRO A 1 71 ? -6.672 -1.738 21.439 1.00 97.75 71 PRO A O 1
ATOM 529 N N . LEU A 1 72 ? -5.450 -1.022 19.694 1.00 96.44 72 LEU A N 1
ATOM 530 C CA . LEU A 1 72 ? -5.750 0.405 19.832 1.00 96.44 72 LEU A CA 1
ATOM 531 C C . LEU A 1 72 ? -7.114 0.798 19.242 1.00 96.44 72 LEU A C 1
ATOM 533 O O . LEU A 1 72 ? -7.496 1.964 19.324 1.00 96.44 72 LEU A O 1
ATOM 537 N N . ARG A 1 73 ? -7.848 -0.154 18.643 1.00 95.44 73 ARG A N 1
ATOM 538 C CA . ARG A 1 73 ? -9.144 0.071 17.974 1.00 95.44 73 ARG A CA 1
ATOM 539 C C . ARG A 1 73 ? -9.091 1.168 16.905 1.00 95.44 73 ARG A C 1
ATOM 541 O O . ARG A 1 73 ? -10.078 1.858 16.655 1.00 95.44 73 ARG A O 1
ATOM 548 N N . VAL A 1 74 ? -7.933 1.319 16.266 1.00 96.62 74 VAL A N 1
ATOM 549 C CA . VAL A 1 74 ? -7.774 2.176 15.089 1.00 96.62 74 VAL A CA 1
ATOM 550 C C . VAL A 1 74 ? -8.613 1.585 13.948 1.00 96.62 74 VAL A C 1
ATOM 552 O O . VAL A 1 74 ? -8.575 0.367 13.758 1.00 96.62 74 VAL A O 1
ATOM 555 N N . PRO A 1 75 ? -9.365 2.395 13.178 1.00 97.75 75 PRO A N 1
ATOM 556 C CA . PRO A 1 75 ? -10.076 1.902 12.006 1.00 97.75 75 PRO A CA 1
ATOM 557 C C . PRO A 1 75 ? -9.114 1.237 11.019 1.00 97.75 75 PRO A C 1
ATOM 559 O O . PRO A 1 75 ? -8.105 1.832 10.637 1.00 97.75 75 PRO A O 1
ATOM 562 N N . VAL A 1 76 ? -9.439 0.014 10.598 1.00 98.06 76 VAL A N 1
ATOM 563 C CA . VAL A 1 76 ? -8.689 -0.730 9.581 1.00 98.06 76 VAL A CA 1
ATOM 564 C C . VAL A 1 76 ? -9.625 -1.037 8.421 1.00 98.06 76 VAL A C 1
ATOM 566 O O . VAL A 1 76 ? -10.624 -1.730 8.606 1.00 98.06 76 VAL A O 1
ATOM 569 N N . LEU A 1 77 ? -9.291 -0.534 7.236 1.00 97.75 77 LEU A N 1
ATOM 570 C CA . LEU A 1 77 ? -10.035 -0.751 6.000 1.00 97.75 77 LEU A CA 1
ATOM 571 C C . LEU A 1 77 ? -9.167 -1.509 4.997 1.00 97.75 77 LEU A C 1
ATOM 573 O O . LEU A 1 77 ? -7.957 -1.293 4.925 1.00 97.75 77 LEU A O 1
ATOM 577 N N . TYR A 1 78 ? -9.801 -2.367 4.206 1.00 95.94 78 TYR A N 1
ATOM 578 C CA . TYR A 1 78 ? -9.157 -3.099 3.121 1.00 95.94 78 TYR A CA 1
ATOM 579 C C . TYR A 1 78 ? -9.831 -2.710 1.814 1.00 95.94 78 TYR A C 1
ATOM 581 O O . TYR A 1 78 ? -11.058 -2.737 1.722 1.00 95.94 78 TYR A O 1
ATOM 589 N N . ALA A 1 79 ? -9.026 -2.360 0.821 1.00 92.25 79 ALA A N 1
ATOM 590 C CA . ALA A 1 79 ? -9.460 -2.194 -0.552 1.00 92.25 79 ALA A CA 1
ATOM 591 C C . ALA A 1 79 ? -8.907 -3.351 -1.386 1.00 92.25 79 ALA A C 1
ATOM 593 O O . ALA A 1 79 ? -7.761 -3.771 -1.207 1.00 92.25 79 ALA A O 1
ATOM 594 N N . ARG A 1 80 ? -9.749 -3.862 -2.276 1.00 86.88 80 ARG A N 1
ATOM 595 C CA . ARG A 1 80 ? -9.390 -4.806 -3.327 1.00 86.88 80 ARG A CA 1
ATOM 596 C C . ARG A 1 80 ? -10.162 -4.418 -4.579 1.00 86.88 80 ARG A C 1
ATOM 598 O O . ARG A 1 80 ? -11.288 -3.931 -4.449 1.00 86.88 80 ARG A O 1
ATOM 605 N N . TYR A 1 81 ? -9.620 -4.694 -5.755 1.00 76.06 81 TYR A N 1
ATOM 606 C CA . TYR A 1 81 ? -10.480 -4.872 -6.921 1.00 76.06 81 TYR A CA 1
ATOM 607 C C . TYR A 1 81 ? -11.191 -6.229 -6.838 1.00 76.06 81 TYR A C 1
ATOM 609 O O . TYR A 1 81 ? -10.699 -7.168 -6.203 1.00 76.06 81 TYR A O 1
ATOM 617 N N . ASP A 1 82 ? -12.371 -6.303 -7.437 1.00 71.12 82 ASP A N 1
ATOM 618 C CA . ASP A 1 82 ? -13.143 -7.535 -7.567 1.00 71.12 82 ASP A CA 1
ATOM 619 C C . ASP A 1 82 ? -13.366 -7.841 -9.049 1.00 71.12 82 ASP A C 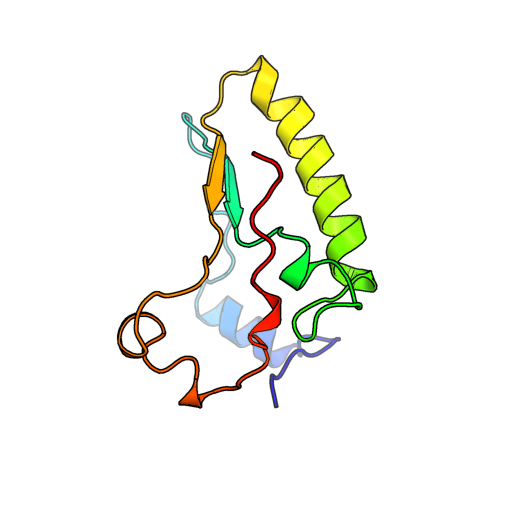1
ATOM 621 O O . ASP A 1 82 ? -13.094 -6.996 -9.907 1.00 71.12 82 ASP A O 1
ATOM 625 N N . ALA A 1 83 ? -13.859 -9.042 -9.349 1.00 65.00 83 ALA A N 1
ATOM 626 C CA . ALA A 1 83 ? -14.318 -9.364 -10.689 1.00 65.00 83 ALA A CA 1
ATOM 627 C C . ALA A 1 83 ? -15.443 -8.393 -11.075 1.00 65.00 83 ALA A C 1
ATOM 629 O O . ALA A 1 83 ? -16.493 -8.338 -10.434 1.00 65.00 83 ALA A O 1
ATOM 630 N N . PHE A 1 84 ? -15.193 -7.607 -12.113 1.00 66.62 84 PHE A N 1
ATOM 631 C CA . PHE A 1 84 ? -16.148 -6.642 -12.630 1.00 66.62 84 PHE A CA 1
ATOM 632 C C . PHE A 1 84 ? -17.244 -7.359 -13.427 1.00 66.62 84 PHE A C 1
ATOM 634 O O . PHE A 1 84 ? -16.961 -8.258 -14.221 1.00 66.62 84 PHE A O 1
ATOM 641 N N . ALA A 1 85 ? -18.497 -6.960 -13.221 1.00 66.81 85 ALA A N 1
ATOM 642 C CA . ALA A 1 85 ? -19.665 -7.540 -13.879 1.00 66.81 85 ALA A CA 1
ATOM 643 C C . ALA A 1 85 ? -19.850 -7.025 -15.316 1.00 66.81 85 ALA A C 1
ATOM 645 O O . ALA A 1 85 ? -20.570 -7.642 -16.103 1.00 66.81 85 ALA A O 1
ATOM 646 N N . ALA A 1 86 ? -19.219 -5.898 -15.662 1.00 69.31 86 ALA A N 1
ATOM 647 C CA . ALA A 1 86 ? -19.276 -5.310 -16.995 1.00 69.31 86 ALA A CA 1
ATOM 648 C C . ALA A 1 86 ? -17.978 -4.580 -17.373 1.00 69.31 86 ALA A C 1
ATOM 650 O O . ALA A 1 86 ? -17.313 -3.981 -16.527 1.00 69.31 86 ALA A O 1
ATOM 651 N N . ASP A 1 87 ? -17.682 -4.527 -18.676 1.00 66.31 87 ASP A N 1
ATOM 652 C CA . ASP A 1 87 ? -16.516 -3.824 -19.241 1.00 66.31 87 ASP A CA 1
ATOM 653 C C . ASP A 1 87 ? -16.439 -2.347 -18.821 1.00 66.31 87 ASP A C 1
ATOM 655 O O . ASP A 1 87 ? -15.355 -1.793 -18.647 1.00 66.31 87 ASP A O 1
ATOM 659 N N . ALA A 1 88 ? -17.589 -1.700 -18.606 1.00 76.00 88 ALA A N 1
ATOM 660 C CA . ALA A 1 88 ? -17.653 -0.306 -18.174 1.00 76.00 88 ALA A CA 1
ATOM 661 C C . ALA A 1 88 ? -17.031 -0.069 -16.785 1.00 76.00 88 ALA A C 1
ATOM 663 O O . ALA A 1 88 ? -16.540 1.029 -16.520 1.00 76.00 88 ALA A O 1
ATOM 664 N N . GLU A 1 89 ? -17.023 -1.073 -15.905 1.00 73.38 89 GLU A N 1
ATOM 665 C CA . GLU A 1 89 ? -16.486 -0.944 -14.546 1.00 73.38 89 GLU A CA 1
ATOM 666 C C . GLU A 1 89 ? -14.952 -1.009 -14.519 1.00 73.38 89 GLU A C 1
ATOM 668 O O . GLU A 1 89 ? -14.321 -0.405 -13.651 1.00 73.38 89 GLU A O 1
ATOM 673 N N . TRP A 1 90 ? -14.341 -1.647 -15.524 1.00 69.62 90 TRP A N 1
ATOM 674 C CA . TRP A 1 90 ? -12.891 -1.622 -15.730 1.00 69.62 90 TRP A CA 1
ATOM 675 C C . TRP A 1 90 ? -12.375 -0.237 -16.142 1.00 69.62 90 TRP A C 1
ATOM 677 O O . TRP A 1 90 ? -11.190 0.081 -15.978 1.00 69.62 90 TRP A O 1
ATOM 687 N N . GLY A 1 91 ? -13.243 0.593 -16.728 1.00 76.44 91 GLY A N 1
ATOM 688 C CA . GLY A 1 91 ? -12.854 1.851 -17.350 1.00 76.44 91 GLY A CA 1
ATOM 689 C C . GLY A 1 91 ? -11.724 1.659 -18.370 1.00 76.44 91 GLY A C 1
ATOM 690 O O . GLY A 1 91 ? -11.641 0.659 -19.075 1.00 76.44 91 GLY A O 1
ATOM 691 N N . ARG A 1 92 ? -10.795 2.618 -18.436 1.00 76.88 92 ARG A N 1
ATOM 692 C CA . ARG A 1 92 ? -9.654 2.571 -19.372 1.00 76.88 92 ARG A CA 1
ATOM 693 C C . ARG A 1 92 ? -8.483 1.709 -18.888 1.00 76.88 92 ARG A C 1
ATOM 695 O O . ARG A 1 92 ? -7.373 1.855 -19.395 1.00 76.88 92 ARG A O 1
ATOM 702 N N . TRP A 1 93 ? -8.673 0.881 -17.860 1.00 72.06 93 TRP A N 1
ATOM 703 C CA . TRP A 1 93 ? -7.605 0.011 -17.369 1.00 72.06 93 TRP A CA 1
ATOM 704 C C . TRP A 1 93 ? -7.239 -1.059 -18.403 1.00 72.06 93 TRP A C 1
ATOM 706 O O . TRP A 1 93 ? -6.055 -1.280 -18.650 1.00 72.06 93 TRP A O 1
ATOM 716 N N . LEU A 1 94 ? -8.239 -1.624 -19.090 1.00 68.25 94 LEU A N 1
ATOM 717 C CA . LEU A 1 94 ? -8.035 -2.603 -20.164 1.00 68.25 94 LEU A CA 1
ATOM 718 C C . LEU A 1 94 ? -7.201 -2.038 -21.326 1.00 68.25 94 LEU A C 1
ATOM 720 O O . LEU A 1 94 ? -6.375 -2.756 -21.882 1.00 68.25 94 LEU A O 1
ATOM 724 N N . ASP A 1 95 ? -7.315 -0.735 -21.617 1.00 74.94 95 ASP A N 1
ATOM 725 C CA . ASP A 1 95 ? -6.479 -0.057 -22.623 1.00 74.94 95 ASP A CA 1
ATOM 726 C C . ASP A 1 95 ? -4.979 -0.074 -22.264 1.00 74.94 95 ASP A C 1
ATOM 728 O O . ASP A 1 95 ? -4.127 0.081 -23.140 1.00 74.94 95 ASP A O 1
ATOM 732 N N . LYS A 1 96 ? -4.641 -0.176 -20.970 1.00 63.66 96 LYS A N 1
ATOM 733 C CA . LYS A 1 96 ? -3.270 -0.046 -20.445 1.00 63.66 96 LYS A CA 1
ATOM 734 C C . LYS A 1 96 ? -2.574 -1.387 -20.217 1.00 63.66 96 LYS A C 1
ATOM 736 O O . LYS A 1 96 ? -1.348 -1.409 -20.126 1.00 63.66 96 LYS A O 1
ATOM 741 N N . GLY A 1 97 ? -3.328 -2.479 -20.125 1.00 59.69 97 GLY A N 1
ATOM 742 C CA . GLY A 1 97 ? -2.794 -3.827 -19.966 1.00 59.69 97 GLY A CA 1
ATOM 743 C C . GLY A 1 97 ? -3.825 -4.791 -19.387 1.00 59.69 97 GLY A C 1
ATOM 744 O O . GLY A 1 97 ? -4.527 -4.470 -18.433 1.00 59.69 97 GLY A O 1
ATOM 745 N N . THR A 1 98 ? -3.882 -6.001 -19.939 1.00 58.00 98 THR A N 1
ATOM 746 C CA . THR A 1 98 ? -4.857 -7.045 -19.582 1.00 58.00 98 THR A CA 1
ATOM 747 C C . THR A 1 98 ? -4.345 -7.998 -18.500 1.00 58.00 98 THR A C 1
ATOM 749 O O . THR A 1 98 ? -4.847 -9.107 -18.386 1.00 58.00 98 THR A O 1
ATOM 752 N N . GLY A 1 99 ? -3.327 -7.610 -17.718 1.00 55.38 99 GLY A N 1
ATOM 753 C CA . GLY A 1 99 ? -2.669 -8.499 -16.744 1.00 55.38 99 GLY A CA 1
ATOM 754 C C . GLY A 1 99 ? -3.605 -9.080 -15.673 1.00 55.38 99 GLY A C 1
ATOM 755 O O . GLY A 1 99 ? -3.244 -10.031 -14.990 1.00 55.38 99 GLY A O 1
ATOM 756 N N . ALA A 1 100 ? -4.823 -8.558 -15.546 1.00 56.53 100 ALA A N 1
ATOM 757 C CA . ALA A 1 100 ? -5.906 -9.283 -14.910 1.00 56.53 100 ALA A CA 1
ATOM 758 C C . ALA A 1 100 ? -6.469 -10.316 -15.902 1.00 56.53 100 ALA A C 1
ATOM 760 O O . ALA A 1 100 ? -7.426 -10.036 -16.622 1.00 56.53 100 ALA A O 1
ATOM 761 N N . GLU A 1 101 ? -5.850 -11.497 -15.990 1.00 51.00 101 GLU A N 1
ATOM 762 C CA . GLU A 1 101 ? -6.518 -12.614 -16.659 1.00 51.00 101 GLU A CA 1
ATOM 763 C C . GLU A 1 101 ? -7.829 -12.964 -15.926 1.00 51.00 101 GLU A C 1
ATOM 765 O O . GLU A 1 101 ? -7.939 -12.748 -14.711 1.00 51.00 101 GLU A O 1
ATOM 770 N N . PRO A 1 102 ? -8.815 -13.535 -16.641 1.00 47.69 102 PRO A N 1
ATOM 771 C CA . PRO A 1 102 ? -10.112 -13.923 -16.088 1.00 47.69 102 PRO A CA 1
ATOM 772 C C . PRO A 1 102 ? -10.027 -14.944 -14.941 1.00 47.69 102 PRO A C 1
ATOM 774 O O . PRO A 1 102 ? -11.017 -15.156 -14.257 1.00 47.69 102 PRO A O 1
ATOM 777 N N . ASP A 1 103 ? -8.854 -15.504 -14.640 1.00 44.09 103 ASP A N 1
ATOM 778 C CA . ASP A 1 103 ? -8.610 -16.355 -13.470 1.00 44.09 103 ASP A CA 1
ATOM 779 C C . ASP A 1 103 ? -8.579 -15.589 -12.128 1.00 44.09 103 ASP A C 1
ATOM 781 O O . ASP A 1 103 ? -8.387 -16.188 -11.065 1.00 44.09 103 ASP A O 1
ATOM 785 N N . SER A 1 104 ? -8.873 -14.279 -12.117 1.00 48.97 104 SER A N 1
ATOM 786 C CA . SER A 1 104 ? -9.219 -13.548 -10.884 1.00 48.97 104 SER A CA 1
ATOM 787 C C . SER A 1 104 ? -10.523 -14.041 -10.222 1.00 48.97 104 SER A C 1
ATOM 789 O O . SER A 1 104 ? -10.920 -13.510 -9.186 1.00 48.97 104 SER A O 1
ATOM 791 N N . LEU A 1 105 ? -11.162 -15.084 -10.767 1.00 46.25 105 LEU A N 1
ATOM 792 C CA . LEU A 1 105 ? -12.308 -15.834 -10.235 1.00 46.25 105 LEU A CA 1
ATOM 793 C C . LEU A 1 105 ? -12.054 -16.553 -8.892 1.00 46.25 105 LEU A C 1
ATOM 795 O O . LEU A 1 105 ? -12.819 -17.450 -8.531 1.00 46.25 105 LEU A O 1
ATOM 799 N N . TYR A 1 106 ? -11.031 -16.181 -8.110 1.00 40.09 106 TYR A N 1
ATOM 800 C CA . TYR A 1 106 ? -10.902 -16.658 -6.732 1.00 40.09 106 TYR A CA 1
ATOM 801 C C . TYR A 1 106 ? -12.023 -16.054 -5.876 1.00 40.09 106 TYR A C 1
ATOM 803 O O . TYR A 1 106 ? -11.851 -15.057 -5.171 1.00 40.09 106 TYR A O 1
ATOM 811 N N . GLN A 1 107 ? -13.191 -16.686 -5.924 1.00 42.47 107 GLN A N 1
ATOM 812 C CA . GLN A 1 107 ? -14.214 -16.527 -4.911 1.00 42.47 107 GLN A CA 1
ATOM 813 C C . GLN A 1 107 ? -13.676 -17.217 -3.657 1.00 42.47 107 GLN A C 1
ATOM 815 O O . GLN A 1 107 ? -13.401 -18.416 -3.659 1.00 42.47 107 GLN A O 1
ATOM 820 N N . GLY A 1 108 ? -13.401 -16.430 -2.613 1.00 35.41 108 GLY A N 1
ATOM 821 C CA . GLY A 1 108 ? -12.955 -16.965 -1.325 1.00 35.41 108 GLY A CA 1
ATOM 822 C C . GLY A 1 108 ? -13.913 -18.045 -0.800 1.00 35.41 108 GLY A C 1
ATOM 823 O O . GLY A 1 108 ? -15.051 -18.119 -1.263 1.00 35.41 108 GLY A O 1
ATOM 824 N N . PRO A 1 109 ? -13.473 -18.898 0.143 1.00 32.03 109 PRO A N 1
ATOM 825 C CA . PRO A 1 109 ? -14.327 -19.966 0.651 1.00 32.03 109 PRO A CA 1
ATOM 826 C C . PRO A 1 109 ? -15.628 -19.389 1.227 1.00 32.03 109 PRO A C 1
ATOM 828 O O . PRO A 1 109 ? -15.586 -18.401 1.965 1.00 32.03 109 PRO A O 1
ATOM 831 N N . THR A 1 110 ? -16.744 -20.012 0.835 1.00 41.59 110 THR A N 1
ATOM 832 C CA . THR A 1 110 ? -18.105 -19.795 1.354 1.00 41.59 110 THR A CA 1
ATOM 833 C C . THR A 1 110 ? -18.190 -20.011 2.853 1.00 41.59 110 THR A C 1
ATOM 835 O O . THR A 1 110 ? -17.574 -21.002 3.314 1.00 41.59 110 THR A O 1
#

Foldseek 3Di:
DDDDDPDDDPVNVVVCVVVVHDDDPDDDPADAAEAEALDCCDQPVVQLNHDVVPNVVVVVVVVVVCVVVVVVVRHYHYYHDAPDPDPVVCPCVVVVDVSVDPVSPPPDDD